Protein AF-A0AAV4AC47-F1 (afdb_monomer)

Secondary structure (DSSP, 8-state):
-----HHHHHHHHHHTTPPP--B-TTTS-S-TTTS---TTGGG-B-HHHHHHHHT-HHHHHHHHHTT---GGGSTT-HHHHHHHHHHHHTT-HHHHHHHHHHHSSPPPHHHHHHHHHHHHT-SSTTHHHHHHTSSS-HHHHHHHTT--

Structure (mmCIF, N/CA/C/O backbone):
data_AF-A0AAV4AC47-F1
#
_entry.id   AF-A0AAV4AC47-F1
#
loop_
_atom_site.group_PDB
_atom_site.id
_atom_site.type_symbol
_atom_site.label_atom_id
_atom_site.label_alt_id
_atom_site.label_comp_id
_atom_site.label_asym_id
_atom_site.label_entity_id
_atom_site.label_seq_id
_atom_site.pdbx_PDB_ins_code
_atom_site.Cartn_x
_atom_site.Cartn_y
_atom_site.Cartn_z
_atom_site.occupancy
_atom_site.B_iso_or_equiv
_atom_site.auth_seq_id
_atom_site.auth_comp_id
_atom_site.auth_asym_id
_atom_site.auth_atom_id
_atom_site.pdbx_PDB_model_num
ATOM 1 N N . MET A 1 1 ? 11.370 -17.506 17.695 1.00 48.16 1 MET A N 1
ATOM 2 C CA . MET A 1 1 ? 10.998 -18.012 16.356 1.00 48.16 1 MET A CA 1
ATOM 3 C C . MET A 1 1 ? 12.023 -17.483 15.365 1.00 48.16 1 MET A C 1
ATOM 5 O O . MET A 1 1 ? 12.115 -16.273 15.224 1.00 48.16 1 MET A O 1
ATOM 9 N N . ILE A 1 2 ? 12.854 -18.346 14.774 1.00 48.69 2 ILE A N 1
ATOM 10 C CA . ILE A 1 2 ? 13.857 -17.923 13.782 1.00 48.69 2 ILE A CA 1
ATOM 11 C C . ILE A 1 2 ? 13.157 -17.890 12.425 1.00 48.69 2 ILE A C 1
ATOM 13 O O . ILE A 1 2 ? 12.829 -18.936 11.872 1.00 48.69 2 ILE A O 1
ATOM 17 N N . VAL A 1 3 ? 12.880 -16.691 11.923 1.00 54.62 3 VAL A N 1
ATOM 18 C CA . VAL A 1 3 ? 12.271 -16.498 10.606 1.00 54.62 3 VAL A CA 1
ATOM 19 C C . VAL A 1 3 ? 13.383 -16.551 9.559 1.00 54.62 3 VAL A C 1
ATOM 21 O O . VAL A 1 3 ? 14.303 -15.742 9.607 1.00 54.62 3 VAL A O 1
ATOM 24 N N . ARG A 1 4 ? 13.330 -17.531 8.648 1.00 61.31 4 ARG A N 1
ATOM 25 C CA . ARG A 1 4 ? 14.361 -17.747 7.612 1.00 61.31 4 ARG A CA 1
ATOM 26 C C . ARG A 1 4 ? 14.081 -17.005 6.299 1.00 61.31 4 ARG A C 1
ATOM 28 O O . ARG A 1 4 ? 14.965 -16.937 5.455 1.00 61.31 4 ARG A O 1
ATOM 35 N N . ASP A 1 5 ? 12.873 -16.467 6.131 1.00 77.50 5 ASP A N 1
ATOM 36 C CA . ASP A 1 5 ? 12.400 -15.827 4.899 1.00 77.50 5 ASP A CA 1
ATOM 37 C C . ASP A 1 5 ? 11.882 -14.405 5.181 1.00 77.50 5 ASP A C 1
ATOM 39 O O . ASP A 1 5 ? 11.043 -14.193 6.061 1.00 77.50 5 ASP A O 1
ATOM 43 N N . GLU A 1 6 ? 12.360 -13.426 4.409 1.00 76.19 6 GLU A N 1
ATOM 44 C CA . GLU A 1 6 ? 11.937 -12.021 4.473 1.00 76.19 6 GLU A CA 1
ATOM 45 C C . GLU A 1 6 ? 10.416 -11.875 4.313 1.00 76.19 6 GLU A C 1
ATOM 47 O O . GLU A 1 6 ? 9.791 -11.061 4.995 1.00 76.19 6 GLU A O 1
ATOM 52 N N . ARG A 1 7 ? 9.788 -12.703 3.466 1.00 78.81 7 ARG A N 1
ATOM 53 C CA . ARG A 1 7 ? 8.331 -12.693 3.293 1.00 78.81 7 ARG A CA 1
ATOM 54 C C . ARG A 1 7 ? 7.617 -13.110 4.574 1.00 78.81 7 ARG A C 1
ATOM 56 O O . ARG A 1 7 ? 6.662 -12.448 4.970 1.00 78.81 7 ARG A O 1
ATOM 63 N N . GLN A 1 8 ? 8.069 -14.183 5.220 1.00 78.31 8 GLN A N 1
ATOM 64 C CA . GLN A 1 8 ? 7.478 -14.659 6.473 1.00 78.31 8 GLN A CA 1
ATOM 65 C C . GLN A 1 8 ? 7.611 -13.613 7.581 1.00 78.31 8 GLN A C 1
ATOM 67 O O . GLN A 1 8 ? 6.705 -13.471 8.399 1.00 78.31 8 GLN A O 1
ATOM 72 N N . MET A 1 9 ? 8.700 -12.838 7.579 1.00 79.50 9 MET A N 1
ATOM 73 C CA . MET A 1 9 ? 8.883 -11.740 8.527 1.00 79.50 9 MET A CA 1
ATOM 74 C C . MET A 1 9 ? 7.851 -10.639 8.293 1.00 79.50 9 MET A C 1
ATOM 76 O O . MET A 1 9 ? 7.177 -10.224 9.232 1.00 79.50 9 MET A O 1
ATOM 80 N N . VAL A 1 10 ? 7.673 -10.205 7.042 1.00 80.75 10 VAL A N 1
ATOM 81 C CA . VAL A 1 10 ? 6.657 -9.197 6.702 1.00 80.75 10 VAL A CA 1
ATOM 82 C C . VAL A 1 10 ? 5.257 -9.701 7.046 1.00 80.75 10 VAL A C 1
ATOM 84 O O . VAL A 1 10 ? 4.472 -8.972 7.644 1.00 80.75 10 VAL A O 1
ATOM 87 N N . GLN A 1 11 ? 4.947 -10.961 6.739 1.00 81.12 11 GLN A N 1
ATOM 88 C CA . GLN A 1 11 ? 3.665 -11.568 7.098 1.00 81.12 11 GLN A CA 1
ATOM 89 C C . GLN A 1 11 ? 3.444 -11.572 8.609 1.00 81.12 11 GLN A C 1
ATOM 91 O O . GLN A 1 11 ? 2.371 -11.190 9.072 1.00 81.12 11 GLN A O 1
ATOM 96 N N . LEU A 1 12 ? 4.463 -11.946 9.383 1.00 80.44 12 LEU A N 1
ATOM 97 C CA . LEU A 1 12 ? 4.405 -11.931 10.839 1.00 80.44 12 LEU A CA 1
ATOM 98 C C . LEU A 1 12 ? 4.174 -10.516 11.376 1.00 80.44 12 LEU A C 1
ATOM 100 O O . LEU A 1 12 ? 3.343 -10.319 12.252 1.00 80.44 12 LEU A O 1
ATOM 104 N N . MET A 1 13 ? 4.883 -9.527 10.843 1.00 80.00 13 MET A N 1
ATOM 105 C CA . MET A 1 13 ? 4.742 -8.134 11.259 1.00 80.00 13 MET A CA 1
ATOM 106 C C . MET A 1 13 ? 3.333 -7.594 10.984 1.00 80.00 13 MET A C 1
ATOM 108 O O . MET A 1 13 ? 2.714 -7.003 11.868 1.00 80.00 13 MET A O 1
ATOM 112 N N . VAL A 1 14 ? 2.801 -7.859 9.788 1.00 81.19 14 VAL A N 1
ATOM 113 C CA . VAL A 1 14 ? 1.441 -7.459 9.398 1.00 81.19 14 VAL A CA 1
ATOM 114 C C . VAL A 1 14 ? 0.394 -8.159 10.267 1.00 81.19 14 VAL A C 1
ATOM 116 O O . VAL A 1 14 ? -0.459 -7.493 10.841 1.00 81.19 14 VAL A O 1
ATOM 119 N N . THR A 1 15 ? 0.495 -9.479 10.445 1.00 77.31 15 THR A N 1
ATOM 120 C CA . THR A 1 15 ? -0.466 -10.262 11.253 1.00 77.31 15 THR A CA 1
ATOM 121 C C . THR A 1 15 ? -0.408 -9.936 12.745 1.00 77.31 15 THR A C 1
ATOM 123 O O . THR A 1 15 ? -1.387 -10.119 13.465 1.00 77.31 15 THR A O 1
ATOM 126 N N . ARG A 1 16 ? 0.719 -9.402 13.230 1.00 77.06 16 ARG A N 1
ATOM 127 C CA . ARG A 1 16 ? 0.853 -8.862 14.592 1.00 77.06 16 ARG A CA 1
ATOM 128 C C . ARG A 1 16 ? 0.276 -7.452 14.748 1.00 77.06 16 ARG A C 1
ATOM 130 O O . ARG A 1 16 ? 0.357 -6.893 15.837 1.00 77.06 16 ARG A O 1
ATOM 137 N N . GLY A 1 17 ? -0.339 -6.905 13.703 1.00 70.50 17 GLY A N 1
ATOM 138 C CA . GLY A 1 17 ? -1.060 -5.638 13.743 1.00 70.50 17 GLY A CA 1
ATOM 139 C C . GLY A 1 17 ? -0.193 -4.404 13.537 1.00 70.50 17 GLY A C 1
ATOM 140 O O . GLY A 1 17 ? -0.621 -3.299 13.878 1.00 70.50 17 GLY A O 1
ATOM 141 N N . MET A 1 18 ? 1.009 -4.549 12.967 1.00 79.75 18 MET A N 1
ATOM 142 C CA . MET A 1 18 ? 1.722 -3.374 12.467 1.00 79.75 18 MET A CA 1
ATOM 143 C C . MET A 1 18 ? 0.912 -2.744 11.340 1.00 79.75 18 MET A C 1
ATOM 145 O O . MET A 1 18 ? 0.586 -3.421 10.375 1.00 79.75 18 MET A O 1
ATOM 149 N N . ALA A 1 19 ? 0.610 -1.453 11.445 1.00 81.94 19 ALA A N 1
ATOM 150 C CA . ALA A 1 19 ? -0.059 -0.706 10.386 1.00 81.94 19 ALA A CA 1
ATOM 151 C C . ALA A 1 19 ? 0.923 -0.327 9.259 1.00 81.94 19 ALA A C 1
ATOM 153 O O . ALA A 1 19 ? 2.126 -0.199 9.514 1.00 81.94 19 ALA A O 1
ATOM 154 N N . PRO A 1 20 ? 0.440 -0.107 8.021 1.00 84.25 20 PRO A N 1
ATOM 155 C CA . PRO A 1 20 ? 1.272 0.427 6.955 1.00 84.25 20 PRO A CA 1
ATOM 156 C C . PRO A 1 20 ? 1.686 1.856 7.307 1.00 84.25 20 PRO A C 1
ATOM 158 O O . PRO A 1 20 ? 0.844 2.732 7.498 1.00 84.25 20 PRO A O 1
ATOM 161 N N . LEU A 1 21 ? 2.993 2.086 7.387 1.00 83.06 21 LEU A N 1
ATOM 162 C CA . LEU A 1 21 ? 3.580 3.386 7.688 1.00 83.06 21 LEU A CA 1
ATOM 163 C C . LEU A 1 21 ? 4.537 3.781 6.578 1.00 83.06 21 LEU A C 1
ATOM 165 O O . LEU A 1 21 ? 5.336 2.962 6.121 1.00 83.06 21 LEU A O 1
ATOM 169 N N . CYS A 1 22 ? 4.476 5.046 6.174 1.00 82.00 22 CYS A N 1
ATOM 170 C CA . CYS A 1 22 ? 5.519 5.603 5.336 1.00 82.00 22 CYS A CA 1
ATOM 171 C C . CYS A 1 22 ? 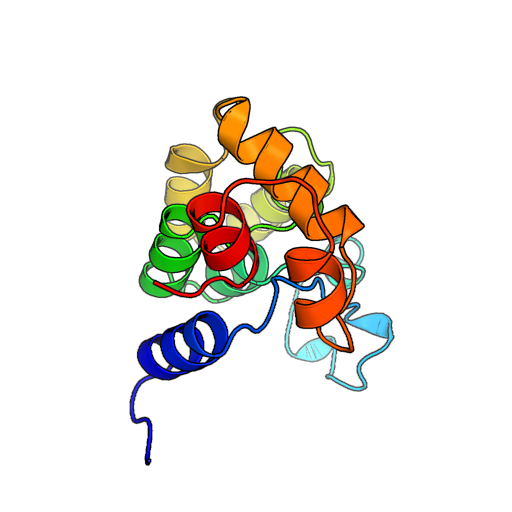6.719 5.997 6.195 1.00 82.00 22 CYS A C 1
ATOM 173 O O . CYS A 1 22 ? 6.559 6.644 7.229 1.00 82.00 22 CYS A O 1
ATOM 175 N N . VAL A 1 23 ? 7.916 5.646 5.741 1.00 77.38 23 VAL A N 1
ATOM 176 C CA . VAL A 1 23 ? 9.163 6.049 6.391 1.00 77.38 23 VAL A CA 1
ATOM 177 C C . VAL A 1 23 ? 9.712 7.282 5.683 1.00 77.38 23 VAL A C 1
ATOM 179 O O . VAL A 1 23 ? 9.871 7.282 4.461 1.00 77.38 23 VAL A O 1
ATOM 182 N N . ASP A 1 24 ? 10.008 8.328 6.454 1.00 74.44 24 ASP A N 1
ATOM 183 C CA . ASP A 1 24 ? 10.783 9.472 5.974 1.00 74.44 24 ASP A CA 1
ATOM 184 C C . ASP A 1 24 ? 12.273 9.121 6.030 1.00 74.44 24 ASP A C 1
ATOM 186 O O . ASP A 1 24 ? 12.878 9.051 7.105 1.00 74.44 24 ASP A O 1
ATOM 190 N N . VAL A 1 25 ? 12.869 8.888 4.859 1.00 66.69 25 VAL A N 1
ATOM 191 C CA . VAL A 1 25 ? 14.267 8.458 4.740 1.00 66.69 25 VAL A CA 1
ATOM 192 C C . VAL A 1 25 ? 15.217 9.573 5.182 1.00 66.69 25 VAL A C 1
ATOM 194 O O . VAL A 1 25 ? 16.315 9.274 5.643 1.00 66.69 25 VAL A O 1
ATOM 197 N N . LYS A 1 26 ? 14.803 10.851 5.130 1.00 63.88 26 LYS A N 1
ATOM 198 C CA . LYS A 1 26 ? 15.632 11.976 5.603 1.00 63.88 26 LYS A CA 1
ATOM 199 C C . LYS A 1 26 ? 15.813 11.971 7.119 1.00 63.88 26 LYS A C 1
ATOM 201 O O . LYS A 1 26 ? 16.837 12.440 7.606 1.00 63.88 26 LYS A O 1
ATOM 206 N N . ARG A 1 27 ? 14.825 11.465 7.864 1.00 57.06 27 ARG A N 1
ATOM 207 C CA . ARG A 1 27 ? 14.876 11.370 9.334 1.00 57.06 27 ARG A CA 1
ATOM 208 C C . ARG A 1 27 ? 15.638 10.150 9.827 1.00 57.06 27 ARG A C 1
ATOM 210 O O . ARG A 1 27 ? 16.080 10.125 10.972 1.00 57.06 27 ARG A O 1
ATOM 217 N N . THR A 1 28 ? 15.789 9.135 8.988 1.00 55.75 28 THR A N 1
ATOM 218 C CA . THR A 1 28 ? 16.581 7.960 9.331 1.00 55.75 28 THR A CA 1
ATOM 219 C C . THR A 1 28 ? 18.050 8.222 9.004 1.00 55.75 28 THR A C 1
ATOM 221 O O . THR A 1 28 ? 18.363 8.576 7.874 1.00 55.75 28 THR A O 1
ATOM 224 N N . ASN A 1 29 ? 18.978 7.948 9.929 1.00 51.53 29 ASN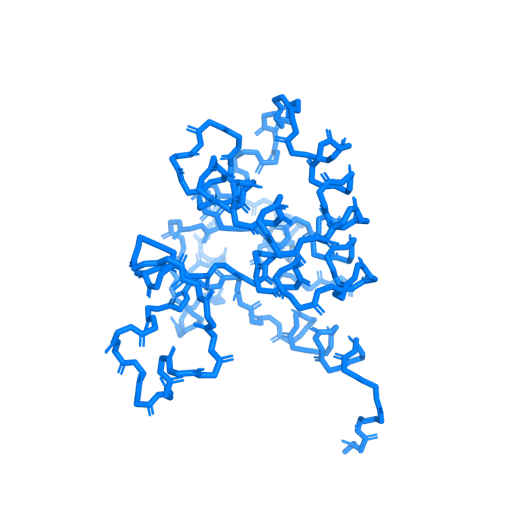 A N 1
ATOM 225 C CA . ASN A 1 29 ? 20.433 7.914 9.660 1.00 51.53 29 ASN A CA 1
ATOM 226 C C . ASN A 1 29 ? 20.842 6.795 8.669 1.00 51.53 29 ASN A C 1
ATOM 228 O O . ASN A 1 29 ? 22.005 6.399 8.588 1.00 51.53 29 ASN A O 1
ATOM 232 N N . PHE A 1 30 ? 19.877 6.235 7.941 1.00 53.03 30 PHE A N 1
ATOM 233 C CA . PHE A 1 30 ? 20.077 5.214 6.937 1.00 53.03 30 PHE A CA 1
ATOM 234 C C . PHE A 1 30 ? 20.696 5.876 5.710 1.00 53.03 30 PHE A C 1
ATOM 236 O O . PHE A 1 30 ? 20.124 6.794 5.126 1.00 53.03 30 PHE A O 1
ATOM 243 N N . SER A 1 31 ? 21.904 5.445 5.346 1.00 47.09 31 SER A N 1
ATOM 244 C CA . SER A 1 31 ? 22.696 6.109 4.315 1.00 47.09 31 SER A CA 1
ATOM 245 C C . SER A 1 31 ? 21.921 6.178 2.998 1.00 47.09 31 SER A C 1
ATOM 247 O O . SER A 1 31 ? 21.717 5.166 2.325 1.00 47.09 31 SER A O 1
ATOM 249 N N . ALA A 1 32 ? 21.540 7.394 2.599 1.00 48.38 32 ALA A N 1
ATOM 250 C CA . ALA A 1 32 ? 20.921 7.693 1.310 1.00 48.38 32 ALA A CA 1
ATOM 251 C C . ALA A 1 32 ? 21.775 7.227 0.110 1.00 48.38 32 ALA A C 1
ATOM 253 O O . ALA A 1 32 ? 21.280 7.179 -1.010 1.00 48.38 32 ALA A O 1
ATOM 254 N N . SER A 1 33 ? 23.043 6.857 0.335 1.00 50.81 33 SER A N 1
ATOM 255 C CA . SER A 1 33 ? 23.918 6.239 -0.668 1.00 50.81 33 SER A CA 1
ATOM 256 C C . SER A 1 33 ? 23.502 4.813 -1.057 1.00 50.81 33 SER A C 1
ATOM 258 O O . SER A 1 33 ? 23.777 4.383 -2.176 1.00 50.81 33 SER A O 1
ATOM 260 N N . MET A 1 34 ? 22.819 4.087 -0.165 1.00 52.56 34 MET A N 1
ATOM 261 C CA . MET A 1 34 ? 22.435 2.687 -0.378 1.00 52.56 34 MET A CA 1
ATOM 262 C C . MET A 1 34 ? 21.192 2.563 -1.271 1.00 52.56 34 MET A C 1
ATOM 264 O O . MET A 1 34 ? 21.022 1.589 -2.000 1.00 52.56 34 MET A O 1
ATOM 268 N N . TRP A 1 35 ? 20.356 3.599 -1.269 1.00 57.41 35 TRP A N 1
ATOM 269 C CA . TRP A 1 35 ? 19.153 3.703 -2.075 1.00 57.41 35 TRP A CA 1
ATOM 270 C C . TRP A 1 35 ? 19.405 4.806 -3.101 1.00 57.41 35 TRP A C 1
ATOM 272 O O . TRP A 1 35 ? 19.177 5.978 -2.817 1.00 57.41 35 TRP A O 1
ATOM 282 N N . ARG A 1 36 ? 19.931 4.460 -4.282 1.00 59.06 36 ARG A N 1
ATOM 283 C CA . ARG A 1 36 ? 20.144 5.384 -5.418 1.00 59.06 36 ARG A CA 1
ATOM 284 C C . ARG A 1 36 ? 18.814 5.890 -6.015 1.00 59.06 36 ARG A C 1
ATOM 286 O O . ARG A 1 36 ? 18.592 5.781 -7.210 1.00 59.06 36 ARG A O 1
ATOM 293 N N . VAL A 1 37 ? 17.914 6.384 -5.173 1.00 63.94 37 VAL A N 1
ATOM 294 C CA . VAL A 1 37 ? 16.582 6.889 -5.509 1.00 63.94 37 VAL A CA 1
ATOM 295 C C . VAL A 1 37 ? 16.611 8.406 -5.568 1.00 63.94 37 VAL A C 1
ATOM 297 O O . VAL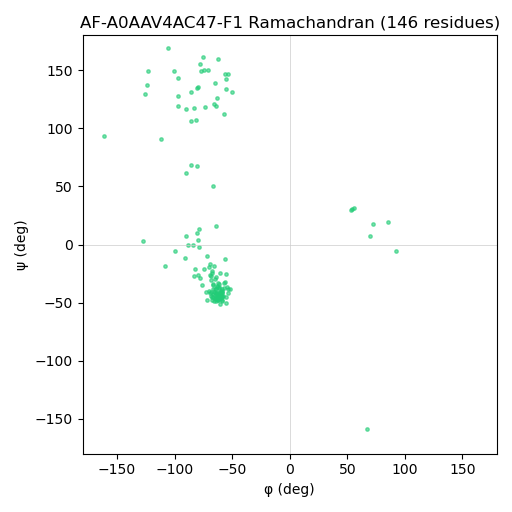 A 1 37 ? 17.354 9.050 -4.823 1.00 63.94 37 VAL A O 1
ATOM 300 N N . ASN A 1 38 ? 15.770 8.978 -6.424 1.00 64.06 38 ASN A N 1
ATOM 301 C CA . ASN A 1 38 ? 15.573 10.421 -6.508 1.00 64.06 38 ASN A CA 1
ATOM 302 C C . ASN A 1 38 ? 15.163 11.046 -5.151 1.00 64.06 38 ASN A C 1
ATOM 304 O O . ASN A 1 38 ? 14.440 10.427 -4.368 1.00 64.06 38 ASN A O 1
ATOM 308 N N . ASP A 1 39 ? 15.579 12.289 -4.882 1.00 63.41 39 ASP A N 1
ATOM 309 C CA . ASP A 1 39 ? 15.343 12.984 -3.601 1.00 63.41 39 ASP A CA 1
ATOM 310 C C . ASP A 1 39 ? 13.858 13.172 -3.261 1.00 63.41 39 ASP A C 1
ATOM 312 O O . ASP A 1 39 ? 13.497 13.262 -2.085 1.00 63.41 39 ASP A O 1
ATOM 316 N N . SER A 1 40 ? 12.990 13.183 -4.274 1.00 61.38 40 SER A N 1
ATOM 317 C CA . SER A 1 40 ? 11.535 13.211 -4.116 1.00 61.38 40 SER A CA 1
ATOM 318 C C . SER A 1 40 ? 10.999 11.945 -3.431 1.00 61.38 40 SER A C 1
ATOM 320 O O . SER A 1 40 ? 10.197 12.028 -2.503 1.00 61.38 40 SER A O 1
ATOM 322 N N . LEU A 1 41 ? 11.533 10.773 -3.799 1.00 63.75 41 LEU A N 1
ATOM 323 C CA . LEU A 1 41 ? 11.150 9.478 -3.224 1.00 63.75 41 LEU A CA 1
ATOM 324 C C . LEU A 1 41 ? 11.715 9.270 -1.814 1.00 63.75 41 LEU A C 1
ATOM 326 O O . LEU A 1 41 ? 11.168 8.484 -1.045 1.00 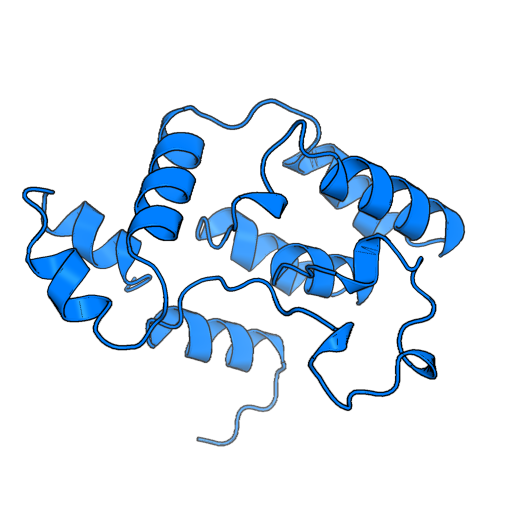63.75 41 LEU A O 1
ATOM 330 N N . LYS A 1 42 ? 12.777 9.997 -1.442 1.00 62.38 42 LYS A N 1
ATOM 331 C CA . LYS A 1 42 ? 13.382 9.914 -0.101 1.00 62.38 42 LYS A CA 1
ATOM 332 C C . LYS A 1 42 ? 12.492 10.493 1.001 1.00 62.38 42 LYS A C 1
ATOM 334 O O . LYS A 1 42 ? 12.741 10.228 2.170 1.00 62.38 42 LYS A O 1
ATOM 339 N N . GLN A 1 43 ? 11.476 11.287 0.669 1.00 65.31 43 GLN A N 1
ATOM 340 C CA . GLN A 1 43 ? 10.666 11.953 1.694 1.00 65.31 43 GLN A CA 1
ATOM 341 C C . GLN A 1 43 ? 9.640 11.020 2.342 1.00 65.31 43 GLN A C 1
ATOM 343 O O . GLN A 1 43 ? 9.247 11.239 3.484 1.00 65.31 43 GLN A O 1
ATOM 348 N N . THR A 1 44 ? 9.152 10.000 1.631 1.00 73.19 44 THR A N 1
ATOM 349 C CA . THR A 1 44 ? 8.031 9.176 2.107 1.00 73.19 44 THR A CA 1
ATOM 350 C C . THR A 1 44 ? 7.996 7.850 1.345 1.00 73.19 44 THR A C 1
ATOM 352 O O . THR A 1 44 ? 7.390 7.769 0.284 1.00 73.19 44 THR A O 1
ATOM 355 N N . LEU A 1 45 ? 8.629 6.796 1.867 1.00 83.88 45 LEU A N 1
ATOM 356 C CA . LEU A 1 45 ? 8.556 5.453 1.274 1.00 83.88 45 LEU A CA 1
ATOM 357 C C . LEU A 1 45 ? 7.498 4.605 1.972 1.00 83.88 45 LEU A C 1
ATOM 359 O O . LEU A 1 45 ? 7.609 4.323 3.165 1.00 83.88 45 LEU A O 1
ATOM 363 N N . SER A 1 46 ? 6.488 4.164 1.223 1.00 90.31 46 SER A N 1
ATOM 364 C CA . SER A 1 46 ? 5.525 3.175 1.709 1.00 90.31 46 SER A CA 1
ATOM 365 C C . SER A 1 46 ? 6.139 1.761 1.735 1.00 90.31 46 SER A C 1
ATOM 367 O O . SER A 1 46 ? 7.126 1.485 1.035 1.00 90.31 46 SER A O 1
ATOM 369 N N . PRO A 1 47 ? 5.548 0.815 2.489 1.00 91.12 47 PRO A N 1
ATOM 370 C CA . PRO A 1 47 ? 5.976 -0.583 2.472 1.00 91.12 47 PRO A CA 1
ATOM 371 C C . PRO A 1 47 ? 5.879 -1.207 1.073 1.00 91.12 47 PRO A C 1
ATOM 373 O O . PRO A 1 47 ? 6.769 -1.955 0.662 1.00 91.12 47 PRO A O 1
ATOM 376 N N . LEU A 1 48 ? 4.835 -0.861 0.311 1.00 92.62 48 LEU A N 1
ATOM 377 C CA . LEU A 1 48 ? 4.648 -1.348 -1.054 1.00 92.62 48 LEU A CA 1
ATOM 378 C C . LEU A 1 48 ? 5.712 -0.790 -2.001 1.00 92.62 48 LEU A C 1
ATOM 380 O O . LEU A 1 48 ? 6.342 -1.556 -2.731 1.00 92.62 48 LEU A O 1
ATOM 384 N N . ALA A 1 49 ? 5.965 0.519 -1.957 1.00 90.75 49 ALA A N 1
ATOM 385 C CA . ALA A 1 49 ? 7.004 1.143 -2.767 1.00 90.75 49 ALA A CA 1
ATOM 386 C C . ALA A 1 49 ? 8.381 0.552 -2.473 1.00 90.75 49 ALA A C 1
ATOM 388 O O . ALA A 1 49 ? 9.138 0.262 -3.395 1.00 90.75 49 ALA A O 1
ATOM 389 N N . THR A 1 50 ? 8.672 0.294 -1.199 1.00 89.38 50 THR A N 1
ATOM 390 C CA . THR A 1 50 ? 9.916 -0.350 -0.770 1.00 89.38 50 THR A CA 1
ATOM 391 C C . THR A 1 50 ? 10.039 -1.755 -1.361 1.00 89.38 50 THR A C 1
ATOM 393 O O . THR A 1 50 ? 11.070 -2.093 -1.940 1.00 89.38 50 THR A O 1
ATOM 396 N N . ALA A 1 51 ? 8.977 -2.566 -1.309 1.00 91.81 51 ALA A N 1
ATOM 397 C CA . ALA A 1 51 ? 8.972 -3.893 -1.924 1.00 91.81 51 ALA A CA 1
ATOM 398 C C . ALA A 1 51 ? 9.213 -3.834 -3.447 1.00 91.81 51 ALA A C 1
ATOM 400 O O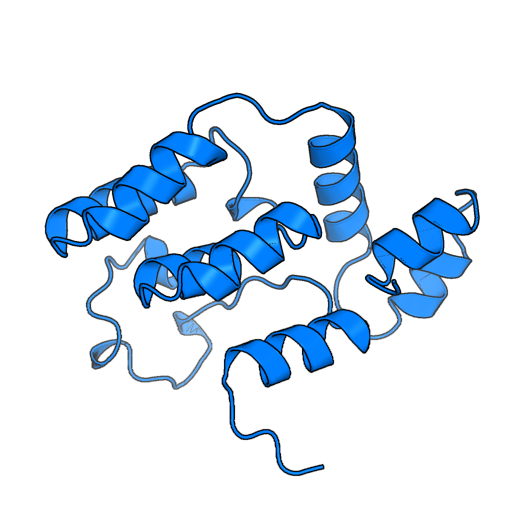 . ALA A 1 51 ? 9.986 -4.635 -3.979 1.00 91.81 51 ALA A O 1
ATOM 401 N N . LEU A 1 52 ? 8.619 -2.860 -4.146 1.00 91.88 52 LEU A N 1
ATOM 402 C CA . LEU A 1 52 ? 8.809 -2.658 -5.589 1.00 91.88 52 LEU A CA 1
ATOM 403 C C . LEU A 1 52 ? 10.226 -2.180 -5.934 1.00 91.88 52 LEU A C 1
ATOM 405 O O . LEU A 1 52 ? 10.855 -2.740 -6.841 1.00 91.88 52 LEU A O 1
ATOM 409 N N . LEU A 1 53 ? 10.749 -1.213 -5.176 1.00 88.81 53 LEU A N 1
ATOM 410 C CA . LEU A 1 53 ? 12.121 -0.704 -5.270 1.00 88.81 53 LEU A CA 1
ATOM 411 C C . LEU A 1 53 ? 13.170 -1.741 -4.883 1.00 88.81 53 LEU A C 1
ATOM 413 O O . LEU A 1 53 ? 14.324 -1.567 -5.246 1.00 88.81 53 LEU A O 1
ATOM 417 N N . LEU A 1 54 ? 12.807 -2.807 -4.170 1.00 87.94 54 LEU A N 1
ATOM 418 C CA . LEU A 1 54 ? 13.684 -3.944 -3.883 1.00 87.94 54 LEU A CA 1
ATOM 419 C C . LEU A 1 54 ? 13.435 -5.139 -4.815 1.00 87.94 54 LEU A C 1
ATOM 421 O O . LEU A 1 54 ? 14.221 -6.079 -4.816 1.00 87.94 54 LEU A O 1
ATOM 425 N N . GLY A 1 55 ? 12.421 -5.085 -5.687 1.00 88.31 55 GLY A N 1
ATOM 426 C CA . GLY A 1 55 ? 12.098 -6.173 -6.619 1.00 88.31 55 GLY A CA 1
ATOM 427 C C . GLY A 1 55 ? 11.479 -7.392 -5.929 1.00 88.31 55 GLY A C 1
ATOM 428 O O . GLY A 1 55 ? 11.450 -8.485 -6.489 1.00 88.31 55 GLY A O 1
ATOM 429 N N . ARG A 1 56 ? 10.976 -7.224 -4.702 1.00 92.12 56 ARG A N 1
ATOM 430 C CA . ARG A 1 56 ? 10.354 -8.277 -3.893 1.00 92.12 56 ARG A CA 1
ATOM 431 C C . ARG A 1 56 ? 8.870 -8.414 -4.247 1.00 92.12 56 ARG A C 1
ATOM 433 O O . ARG A 1 56 ? 7.993 -8.100 -3.444 1.00 92.12 56 ARG A O 1
ATOM 440 N N . LEU A 1 57 ? 8.577 -8.898 -5.455 1.00 93.62 57 LEU A N 1
ATOM 441 C CA . LEU A 1 57 ? 7.204 -8.945 -5.987 1.00 93.62 57 LEU A CA 1
ATOM 442 C C . LEU A 1 57 ? 6.249 -9.814 -5.161 1.00 93.62 57 LEU A C 1
ATOM 444 O O . LEU A 1 57 ? 5.088 -9.459 -5.000 1.00 93.62 57 LEU A O 1
ATOM 448 N N . ALA A 1 58 ? 6.735 -10.910 -4.571 1.00 92.56 58 ALA A N 1
ATOM 449 C CA . ALA A 1 58 ? 5.919 -11.744 -3.686 1.00 92.56 58 ALA A CA 1
ATOM 450 C C . ALA A 1 58 ? 5.432 -10.971 -2.446 1.00 92.56 58 ALA A C 1
ATOM 452 O O . ALA A 1 58 ? 4.301 -11.159 -1.997 1.00 92.56 58 ALA A O 1
ATOM 453 N N . ILE A 1 59 ? 6.274 -10.077 -1.915 1.00 92.94 59 ILE A N 1
ATOM 454 C CA . ILE A 1 59 ? 5.911 -9.192 -0.806 1.00 92.94 59 ILE A CA 1
ATOM 455 C C . ILE A 1 59 ? 4.935 -8.129 -1.311 1.00 92.94 59 ILE A C 1
ATOM 457 O O . ILE A 1 59 ? 3.880 -7.957 -0.713 1.00 92.94 59 ILE A O 1
ATOM 461 N N . ALA A 1 60 ? 5.222 -7.480 -2.443 1.00 93.44 60 ALA A N 1
ATOM 462 C CA . ALA A 1 60 ? 4.325 -6.481 -3.031 1.00 93.44 60 ALA A CA 1
ATOM 463 C C . ALA A 1 60 ? 2.908 -7.038 -3.273 1.00 93.44 60 ALA A C 1
ATOM 465 O O . ALA A 1 60 ? 1.920 -6.422 -2.873 1.00 93.44 60 ALA A O 1
ATOM 466 N N . GLN A 1 61 ? 2.805 -8.247 -3.833 1.00 94.00 61 GLN A N 1
ATOM 467 C CA . GLN A 1 61 ? 1.535 -8.944 -4.029 1.00 94.00 61 GLN A CA 1
ATOM 468 C C . GLN A 1 61 ? 0.806 -9.187 -2.707 1.00 94.00 61 GLN A C 1
ATOM 470 O O . GLN A 1 61 ? -0.397 -8.940 -2.606 1.00 94.00 61 GLN A O 1
ATOM 475 N N . TYR A 1 62 ? 1.526 -9.656 -1.685 1.00 92.06 62 TYR A N 1
ATOM 476 C CA . TYR A 1 62 ? 0.957 -9.864 -0.357 1.00 92.06 62 TYR A CA 1
ATOM 477 C C . TYR A 1 62 ? 0.389 -8.559 0.220 1.00 92.06 62 TYR A C 1
ATOM 479 O O . TYR A 1 62 ? -0.740 -8.556 0.711 1.00 92.06 62 TYR A O 1
ATOM 487 N N . LEU A 1 63 ? 1.120 -7.446 0.111 1.00 92.62 63 LEU A N 1
ATOM 488 C CA . LEU A 1 63 ? 0.675 -6.145 0.616 1.00 92.62 63 LEU A CA 1
ATOM 489 C C . LEU A 1 63 ? -0.598 -5.659 -0.100 1.00 92.62 63 LEU A C 1
ATOM 491 O O . LEU A 1 63 ? -1.558 -5.262 0.559 1.00 92.62 63 LEU A O 1
ATOM 495 N N . ILE A 1 64 ? -0.662 -5.770 -1.432 1.00 92.38 64 ILE A N 1
ATOM 496 C CA . ILE A 1 64 ? -1.853 -5.385 -2.210 1.00 92.38 64 ILE A CA 1
ATOM 497 C C . ILE A 1 64 ? -3.071 -6.238 -1.850 1.00 92.38 64 ILE A C 1
ATOM 499 O O . ILE A 1 64 ? -4.175 -5.698 -1.699 1.00 92.38 64 ILE A O 1
ATOM 503 N N . ASN A 1 65 ? -2.885 -7.552 -1.706 1.00 91.19 65 ASN A N 1
ATOM 504 C CA . ASN A 1 65 ? -3.976 -8.483 -1.418 1.00 91.19 65 ASN A CA 1
ATOM 505 C C . ASN A 1 65 ? -4.579 -8.246 -0.028 1.00 91.19 65 ASN A C 1
ATOM 507 O O . ASN A 1 65 ? -5.793 -8.338 0.129 1.00 91.19 65 ASN A O 1
ATOM 511 N N . ASN A 1 66 ? -3.752 -7.859 0.948 1.00 90.50 66 ASN A N 1
ATOM 512 C CA . ASN A 1 66 ? -4.183 -7.566 2.320 1.00 90.50 66 ASN A CA 1
ATOM 513 C C . ASN A 1 66 ? -4.566 -6.094 2.545 1.00 90.50 66 ASN A C 1
ATOM 515 O O . ASN A 1 66 ? -4.809 -5.685 3.675 1.00 90.50 66 ASN A O 1
ATOM 519 N N . TRP A 1 67 ? -4.615 -5.284 1.482 1.00 92.06 67 TRP A N 1
ATOM 520 C CA . TRP A 1 67 ? -4.909 -3.843 1.544 1.00 92.06 67 TRP A CA 1
ATOM 521 C C . TRP A 1 67 ? -3.953 -3.089 2.481 1.00 92.06 67 TRP A C 1
ATOM 523 O O . TRP A 1 67 ? -4.312 -2.084 3.095 1.00 92.06 67 TRP A O 1
ATOM 533 N N . PHE A 1 68 ? -2.714 -3.573 2.564 1.00 91.62 68 PHE A N 1
ATOM 534 C CA . PHE A 1 68 ? -1.639 -2.989 3.352 1.00 91.62 68 PHE A CA 1
ATOM 535 C C . PHE A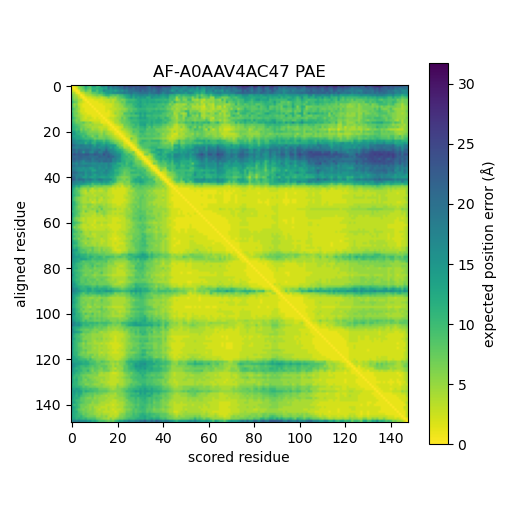 1 68 ? -1.006 -1.821 2.592 1.00 91.62 68 PHE A C 1
ATOM 537 O O . PHE A 1 68 ? 0.114 -1.905 2.089 1.00 91.62 68 PHE A O 1
ATOM 544 N N . LEU A 1 69 ? -1.789 -0.757 2.441 1.00 92.19 69 LEU A N 1
ATOM 545 C CA . LEU A 1 69 ? -1.496 0.393 1.593 1.00 92.19 69 LEU A CA 1
ATOM 546 C C . LEU A 1 69 ? -1.525 1.676 2.421 1.00 92.19 69 LEU A C 1
ATOM 548 O O . LEU A 1 69 ? -2.295 1.791 3.378 1.00 92.19 69 LEU A O 1
ATOM 552 N N . THR A 1 70 ? -0.715 2.651 2.027 1.00 91.69 70 THR A N 1
ATOM 553 C CA . THR A 1 70 ? -0.744 4.009 2.582 1.00 91.69 70 THR A CA 1
ATOM 554 C C . THR A 1 70 ? -1.382 4.984 1.586 1.00 91.69 70 THR A C 1
ATOM 556 O O . THR A 1 70 ? -1.560 4.645 0.414 1.00 91.69 70 THR A O 1
ATOM 559 N N . PRO A 1 71 ? -1.695 6.229 1.994 1.00 90.81 71 PRO A N 1
ATOM 560 C CA . PRO A 1 71 ? -2.156 7.256 1.058 1.00 90.81 71 PRO A CA 1
ATOM 561 C C . PRO A 1 71 ? -1.196 7.512 -0.117 1.00 90.81 71 PRO A C 1
ATOM 563 O O . PRO A 1 71 ? -1.636 7.932 -1.183 1.00 90.81 71 PRO A O 1
ATOM 566 N N . ALA A 1 72 ? 0.102 7.228 0.046 1.00 89.25 72 ALA A N 1
ATOM 567 C CA . ALA A 1 72 ? 1.084 7.356 -1.031 1.00 89.25 72 ALA A CA 1
ATOM 568 C C . ALA A 1 72 ? 0.870 6.315 -2.147 1.00 89.25 72 ALA A C 1
ATOM 570 O O . ALA A 1 72 ? 1.177 6.594 -3.305 1.00 89.25 72 ALA A O 1
ATOM 571 N N . ASP A 1 73 ? 0.293 5.156 -1.818 1.00 90.75 73 ASP A N 1
ATOM 572 C CA . ASP A 1 73 ? 0.044 4.046 -2.746 1.00 90.75 73 ASP A CA 1
ATOM 573 C C . ASP A 1 73 ? -1.259 4.203 -3.550 1.00 90.75 73 ASP A C 1
ATOM 575 O O . ASP A 1 73 ? -1.605 3.336 -4.354 1.00 90.75 73 ASP A O 1
ATOM 579 N N . VAL A 1 74 ? -2.013 5.283 -3.330 1.00 89.19 74 VAL A N 1
ATOM 580 C CA . VAL A 1 74 ? -3.286 5.536 -4.013 1.00 89.19 74 VAL A CA 1
ATOM 581 C C . VAL A 1 74 ? -3.044 6.092 -5.417 1.00 89.19 74 VAL A C 1
ATOM 583 O O . VAL A 1 74 ? -2.235 6.999 -5.620 1.00 89.19 74 VAL A O 1
ATOM 586 N N . VAL A 1 75 ? -3.783 5.562 -6.395 1.00 84.75 75 VAL A N 1
ATOM 587 C CA . VAL A 1 75 ? -3.710 5.983 -7.802 1.00 84.75 75 VAL A CA 1
ATOM 588 C C . VAL A 1 75 ? -3.946 7.485 -7.939 1.00 84.75 75 VAL A C 1
ATOM 590 O O . VAL A 1 75 ? -4.869 8.038 -7.348 1.00 84.75 75 VAL A O 1
ATOM 593 N N . GLY A 1 76 ? -3.095 8.139 -8.731 1.00 79.19 76 GLY A N 1
ATOM 594 C CA . GLY A 1 76 ? -3.097 9.593 -8.905 1.00 79.19 76 GLY A CA 1
ATOM 595 C C . GLY A 1 76 ? -2.165 10.343 -7.951 1.00 79.19 76 GLY A C 1
ATOM 596 O O . GLY A 1 76 ? -1.973 11.545 -8.130 1.00 79.19 76 GLY A O 1
ATOM 597 N N . SER A 1 77 ? -1.533 9.666 -6.982 1.00 84.12 77 SER A N 1
ATOM 598 C CA . SER A 1 77 ? -0.523 10.311 -6.143 1.00 84.12 77 SER A CA 1
ATOM 599 C C . SER A 1 77 ? 0.705 10.730 -6.981 1.00 84.12 77 SER A C 1
ATOM 601 O O . SER A 1 77 ? 1.168 9.969 -7.842 1.00 84.12 77 SER A O 1
ATOM 603 N N . PRO A 1 78 ? 1.290 11.922 -6.736 1.00 85.06 78 PRO A N 1
ATOM 604 C CA . PRO A 1 78 ? 2.552 12.322 -7.366 1.00 85.06 78 PRO A CA 1
ATOM 605 C C . PRO A 1 78 ? 3.678 11.311 -7.110 1.00 85.06 78 PRO A C 1
ATOM 607 O O . PRO A 1 78 ? 4.514 11.079 -7.982 1.00 85.06 78 PRO A O 1
ATOM 610 N N . PHE A 1 79 ? 3.636 10.667 -5.942 1.00 87.62 79 PHE A N 1
ATOM 611 C CA . PHE A 1 79 ? 4.583 9.651 -5.509 1.00 87.62 79 PHE A CA 1
ATOM 612 C C . PHE A 1 79 ? 4.613 8.428 -6.436 1.00 87.62 79 PHE A C 1
ATOM 614 O O . PHE A 1 79 ? 5.691 8.004 -6.848 1.00 87.62 79 PHE A O 1
ATOM 621 N N . LEU A 1 80 ? 3.457 7.887 -6.845 1.00 88.06 80 LEU A N 1
ATOM 622 C CA . LEU A 1 80 ? 3.422 6.737 -7.760 1.00 88.06 80 LEU A CA 1
ATOM 623 C C . LEU A 1 80 ? 4.034 7.060 -9.126 1.00 88.06 80 LEU A C 1
ATOM 625 O O . LEU A 1 80 ? 4.702 6.217 -9.726 1.00 88.06 80 LEU A O 1
ATOM 629 N N . ARG A 1 81 ? 3.853 8.292 -9.616 1.00 88.44 81 ARG A N 1
ATOM 630 C CA . ARG A 1 81 ? 4.475 8.743 -10.869 1.00 88.44 81 ARG A CA 1
ATOM 631 C C . ARG A 1 81 ? 5.998 8.796 -10.750 1.00 88.44 81 ARG A C 1
ATOM 633 O O . ARG A 1 81 ? 6.702 8.392 -11.672 1.00 88.44 81 ARG A O 1
ATOM 640 N N . GLU A 1 82 ? 6.512 9.282 -9.628 1.00 88.94 82 GLU A N 1
ATOM 641 C CA . GLU A 1 82 ? 7.953 9.306 -9.371 1.00 88.94 82 GLU A CA 1
ATOM 642 C C . GLU A 1 82 ? 8.525 7.897 -9.218 1.00 88.94 82 GLU A C 1
ATOM 644 O O . GLU A 1 82 ? 9.555 7.589 -9.818 1.00 88.94 82 GLU A O 1
ATOM 649 N N . LEU A 1 83 ? 7.817 7.021 -8.501 1.00 89.44 83 LEU A N 1
ATOM 650 C CA . LEU A 1 83 ? 8.182 5.617 -8.344 1.00 89.44 83 LEU A CA 1
ATOM 651 C C . LEU A 1 83 ? 8.248 4.912 -9.703 1.00 89.44 83 LEU A C 1
ATOM 653 O O . LEU A 1 83 ? 9.224 4.220 -9.988 1.00 89.44 83 LEU A O 1
ATOM 657 N N . ARG A 1 84 ? 7.262 5.141 -10.579 1.00 90.56 84 ARG A N 1
ATOM 658 C CA . ARG A 1 84 ? 7.255 4.628 -11.957 1.00 90.56 84 ARG A CA 1
ATOM 659 C C . ARG A 1 84 ? 8.508 5.028 -12.726 1.00 90.56 84 ARG A C 1
ATOM 661 O O . ARG A 1 84 ? 9.165 4.174 -13.322 1.00 90.56 84 ARG A O 1
ATOM 668 N N . ASN A 1 85 ? 8.840 6.317 -12.695 1.00 89.81 85 ASN A N 1
ATOM 669 C CA . ASN A 1 85 ? 10.008 6.856 -13.387 1.00 89.81 85 ASN A CA 1
ATOM 670 C C . ASN A 1 85 ? 11.306 6.230 -12.862 1.00 89.81 85 ASN A C 1
ATOM 672 O O . ASN A 1 85 ? 12.190 5.885 -13.645 1.00 89.81 85 ASN A O 1
ATOM 676 N N . GLU A 1 86 ? 11.410 6.046 -11.548 1.00 88.31 86 GLU A N 1
ATOM 677 C CA . GLU A 1 86 ? 12.572 5.422 -10.922 1.00 88.31 86 GLU A CA 1
ATOM 678 C C . GLU A 1 86 ? 12.719 3.942 -11.297 1.00 88.31 86 GLU A C 1
ATOM 680 O O . GLU A 1 86 ? 13.806 3.498 -11.670 1.00 88.31 86 GLU A O 1
ATOM 685 N N . LEU A 1 87 ? 11.626 3.174 -11.262 1.00 89.50 87 LEU A N 1
ATOM 686 C CA . LEU A 1 87 ? 11.632 1.767 -11.672 1.00 89.50 87 LEU A CA 1
ATOM 687 C C . LEU A 1 87 ? 12.031 1.610 -13.146 1.00 89.50 87 LEU A C 1
ATOM 689 O O . LEU A 1 87 ? 12.768 0.678 -13.479 1.00 89.50 87 LEU A O 1
ATOM 693 N N . GLY A 1 88 ? 11.593 2.542 -14.001 1.00 87.94 88 GLY A N 1
ATOM 694 C CA . GLY A 1 88 ? 11.997 2.620 -15.404 1.00 87.94 88 GLY A CA 1
ATOM 695 C C . GLY A 1 88 ? 13.497 2.870 -15.575 1.00 87.94 88 GLY A C 1
ATOM 696 O O . GLY A 1 88 ? 14.157 2.144 -16.314 1.00 87.94 88 GLY A O 1
ATOM 697 N N . ARG A 1 89 ? 14.068 3.834 -14.837 1.00 87.12 89 ARG A N 1
ATOM 698 C CA . ARG A 1 89 ? 15.518 4.123 -14.860 1.00 87.12 89 ARG A CA 1
ATOM 699 C C . ARG A 1 89 ? 16.358 2.965 -14.328 1.00 87.12 89 ARG A C 1
ATOM 701 O O . ARG A 1 89 ? 17.410 2.658 -14.876 1.00 87.12 89 ARG A O 1
ATOM 708 N N . SER A 1 90 ? 15.874 2.298 -13.286 1.00 82.19 90 SER A N 1
ATOM 709 C CA . SER A 1 90 ? 16.563 1.189 -12.621 1.00 82.19 90 SER A CA 1
ATOM 710 C C . SER A 1 90 ? 16.422 -0.162 -13.346 1.00 82.19 90 SER A C 1
ATOM 712 O O . SER A 1 90 ? 16.786 -1.190 -12.777 1.00 82.19 90 SER A O 1
ATOM 714 N N . SER A 1 91 ? 15.883 -0.196 -14.575 1.00 80.00 91 SER A N 1
ATOM 715 C CA . SER A 1 91 ? 15.658 -1.421 -15.371 1.00 80.00 91 SER A CA 1
ATOM 716 C C . SER A 1 91 ? 14.842 -2.509 -14.651 1.00 80.00 91 SER A C 1
ATOM 718 O O . SER A 1 91 ? 15.004 -3.705 -14.898 1.00 80.00 91 SER A O 1
ATOM 720 N N . ARG A 1 92 ? 13.919 -2.123 -13.759 1.00 86.31 92 ARG A N 1
ATOM 721 C CA . ARG A 1 92 ? 13.084 -3.062 -12.987 1.00 86.31 92 ARG A CA 1
ATOM 722 C C . ARG A 1 92 ? 11.788 -3.394 -13.716 1.00 86.31 92 ARG A C 1
ATOM 724 O O . ARG A 1 92 ? 10.698 -3.143 -13.203 1.00 86.31 92 ARG A O 1
ATOM 731 N N . ALA A 1 93 ? 11.907 -3.987 -14.902 1.00 91.38 93 ALA A N 1
ATOM 732 C CA . ALA A 1 93 ? 10.772 -4.272 -15.784 1.00 91.38 93 ALA A CA 1
ATOM 733 C C . ALA A 1 93 ? 9.648 -5.068 -15.093 1.00 91.38 93 ALA A C 1
ATOM 735 O O . ALA A 1 93 ? 8.474 -4.773 -15.290 1.00 91.38 93 ALA A O 1
ATOM 736 N N . ALA A 1 94 ? 9.993 -6.031 -14.231 1.00 94.31 94 ALA A N 1
ATOM 737 C CA . ALA A 1 94 ? 9.003 -6.836 -13.518 1.00 94.31 94 ALA A CA 1
ATOM 738 C C . ALA A 1 94 ? 8.222 -6.028 -12.459 1.00 94.31 94 ALA A C 1
ATOM 740 O O . ALA A 1 94 ? 7.003 -6.149 -12.383 1.00 94.31 94 ALA A O 1
ATOM 741 N N . SER A 1 95 ? 8.894 -5.159 -11.690 1.00 94.25 95 SER A N 1
ATOM 742 C CA . SER A 1 95 ? 8.226 -4.240 -10.750 1.00 94.25 95 SER A CA 1
ATOM 743 C C . SER A 1 95 ? 7.381 -3.198 -11.477 1.00 94.25 95 SER A C 1
ATOM 745 O O . SER A 1 95 ? 6.298 -2.860 -11.011 1.00 94.25 95 SER A O 1
ATOM 747 N N . LEU A 1 96 ? 7.866 -2.700 -12.619 1.00 93.75 96 LEU A N 1
ATOM 748 C CA . LEU A 1 96 ? 7.135 -1.749 -13.449 1.00 93.75 96 LEU A CA 1
ATOM 749 C C . LEU A 1 96 ? 5.852 -2.379 -14.002 1.00 93.75 96 LEU A C 1
ATOM 751 O O . LEU A 1 96 ? 4.784 -1.795 -13.858 1.00 93.75 96 LEU A O 1
ATOM 755 N N . ARG A 1 97 ? 5.943 -3.601 -14.543 1.00 94.81 97 ARG A N 1
ATOM 756 C CA . ARG A 1 97 ? 4.778 -4.350 -15.026 1.00 94.81 97 ARG A CA 1
ATOM 757 C C . ARG A 1 97 ? 3.781 -4.626 -13.904 1.00 94.81 97 ARG A C 1
ATOM 759 O O . ARG A 1 97 ? 2.600 -4.374 -14.081 1.00 94.81 97 ARG A O 1
ATOM 766 N N . PHE A 1 98 ? 4.259 -5.058 -12.738 1.00 94.75 98 PHE A N 1
ATOM 767 C CA . PHE A 1 98 ? 3.409 -5.269 -11.564 1.00 94.75 98 PHE A CA 1
ATOM 768 C C . PHE A 1 98 ? 2.658 -3.991 -11.160 1.00 94.75 98 PHE A C 1
ATOM 770 O O . PHE A 1 98 ? 1.466 -4.018 -10.859 1.00 94.75 98 PHE A O 1
ATOM 777 N N . MET A 1 99 ? 3.351 -2.851 -11.152 1.00 92.38 99 MET A N 1
ATOM 778 C CA . MET A 1 99 ? 2.735 -1.566 -10.839 1.00 92.38 99 MET A CA 1
ATOM 779 C C . MET A 1 99 ? 1.715 -1.163 -11.912 1.00 92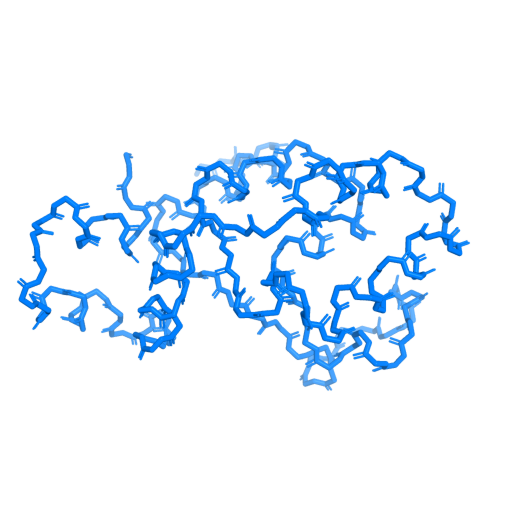.38 99 MET A C 1
ATOM 781 O O . MET A 1 99 ? 0.630 -0.707 -11.569 1.00 92.38 99 MET A O 1
ATOM 785 N N . ASP A 1 100 ? 2.009 -1.381 -13.192 1.00 91.75 100 ASP A N 1
ATOM 786 C CA . ASP A 1 100 ? 1.059 -1.111 -14.272 1.00 91.75 100 ASP A CA 1
ATOM 787 C C . ASP A 1 100 ? -0.164 -2.050 -14.206 1.00 91.75 100 ASP A C 1
ATOM 789 O O . ASP A 1 100 ? -1.280 -1.616 -14.467 1.00 91.75 100 ASP A O 1
ATOM 793 N N . GLU A 1 101 ? -0.012 -3.303 -13.780 1.00 92.06 101 GLU A N 1
ATOM 794 C CA . GLU A 1 101 ? -1.123 -4.252 -13.602 1.00 92.06 101 GLU A CA 1
ATOM 795 C C . GLU A 1 101 ? -2.026 -3.888 -12.410 1.00 92.06 101 GLU A C 1
ATOM 797 O O . GLU A 1 101 ? -3.250 -4.002 -12.496 1.00 92.06 101 GLU A O 1
ATOM 802 N N . HIS A 1 102 ? -1.447 -3.435 -11.293 1.00 89.88 102 HIS A N 1
ATOM 803 C CA . HIS A 1 102 ? -2.184 -3.279 -10.034 1.00 89.88 102 HIS A CA 1
ATOM 804 C C . HIS A 1 102 ? -2.471 -1.836 -9.603 1.00 89.88 102 HIS A C 1
ATOM 806 O O . HIS A 1 102 ? -3.338 -1.626 -8.753 1.00 89.88 102 HIS A O 1
ATOM 812 N N . LEU A 1 103 ? -1.744 -0.855 -10.141 1.00 89.44 103 LEU A N 1
ATOM 813 C CA . LEU A 1 103 ? -1.774 0.547 -9.705 1.00 89.44 103 LEU A CA 1
ATOM 814 C C . LEU A 1 103 ? -2.029 1.536 -10.858 1.00 89.44 103 LEU A C 1
ATOM 816 O O . LEU A 1 103 ? -2.033 2.743 -10.626 1.00 89.44 103 LEU A O 1
ATOM 820 N N . SER A 1 104 ? -2.262 1.065 -12.090 1.00 86.12 104 SER A N 1
ATOM 821 C CA . SER A 1 104 ? -2.650 1.941 -13.213 1.00 86.12 104 SER A CA 1
ATOM 822 C C . SER A 1 104 ? -4.146 2.257 -13.251 1.00 86.12 104 SER A C 1
ATOM 824 O O . SER A 1 104 ? -4.541 3.299 -13.771 1.00 86.12 104 SER A O 1
ATOM 826 N N . GLN A 1 105 ? -4.976 1.364 -12.707 1.00 87.12 105 GLN A N 1
ATOM 827 C CA . GLN A 1 105 ? -6.430 1.493 -12.715 1.00 87.12 105 GLN A CA 1
ATOM 828 C C . GLN A 1 105 ? -6.933 2.083 -11.397 1.00 87.12 105 GLN A C 1
ATOM 830 O O . GLN A 1 105 ? -6.405 1.730 -10.339 1.00 87.12 105 GLN A O 1
ATOM 835 N N . PRO A 1 106 ? -7.980 2.926 -11.420 1.00 87.88 106 PRO A N 1
ATOM 836 C CA . PRO A 1 106 ? -8.615 3.416 -10.203 1.00 87.88 106 PRO A CA 1
ATOM 837 C C . PRO A 1 106 ? -8.963 2.271 -9.244 1.00 87.88 106 PRO A C 1
ATOM 839 O O . PRO A 1 106 ? -9.552 1.262 -9.634 1.00 87.88 106 PRO A O 1
ATOM 842 N N . MET A 1 107 ? -8.597 2.424 -7.970 1.00 90.75 107 MET A N 1
ATOM 843 C CA . MET A 1 107 ? -8.920 1.420 -6.959 1.00 90.75 107 MET A CA 1
ATOM 844 C C . MET A 1 107 ? -10.425 1.416 -6.650 1.00 90.75 107 MET A C 1
ATOM 846 O O . MET A 1 107 ? -11.059 2.473 -6.681 1.00 90.75 107 MET A O 1
ATOM 850 N N . PRO A 1 108 ? -10.998 0.262 -6.258 1.00 93.06 108 PRO A N 1
ATOM 851 C CA . PRO A 1 108 ? -12.368 0.208 -5.765 1.00 93.06 108 PRO A CA 1
ATOM 852 C C . PRO A 1 108 ? -12.582 1.159 -4.583 1.00 93.06 108 PRO A C 1
ATOM 854 O O . PRO A 1 108 ? -11.726 1.244 -3.697 1.00 93.06 108 PRO A O 1
ATOM 857 N N . LEU A 1 109 ? -13.757 1.796 -4.514 1.00 93.94 109 LEU A N 1
ATOM 858 C CA . LEU A 1 109 ? -14.091 2.755 -3.454 1.00 93.94 109 LEU A CA 1
ATOM 859 C C . LEU A 1 109 ? -13.886 2.166 -2.055 1.00 93.94 109 LEU A C 1
ATOM 861 O O . LEU A 1 109 ? -13.295 2.815 -1.206 1.00 93.94 109 LEU A O 1
ATOM 865 N N . VAL A 1 110 ? -14.271 0.905 -1.835 1.00 93.94 110 VAL A N 1
ATOM 866 C CA . VAL A 1 110 ? -14.066 0.220 -0.548 1.00 93.94 110 VAL A CA 1
ATOM 867 C C . VAL A 1 110 ? -12.594 0.179 -0.123 1.00 93.94 110 VAL A C 1
ATOM 869 O O . VAL A 1 110 ? -12.289 0.357 1.053 1.00 93.94 110 VAL A O 1
ATOM 872 N N . LYS A 1 111 ? -11.667 -0.006 -1.072 1.00 93.06 111 LYS A N 1
ATOM 873 C CA . LYS A 1 111 ? -10.226 -0.020 -0.800 1.00 93.06 111 LYS A CA 1
ATOM 874 C C . LYS A 1 111 ? -9.728 1.396 -0.505 1.00 93.06 111 LYS A C 1
ATOM 876 O O . LYS A 1 111 ? -8.969 1.574 0.440 1.00 93.06 111 LYS A O 1
ATOM 881 N N . LEU A 1 112 ? -10.199 2.399 -1.248 1.00 93.00 112 LEU A N 1
ATOM 882 C CA . LEU A 1 112 ? -9.879 3.809 -0.990 1.00 93.00 112 LEU A CA 1
ATOM 883 C C . LEU A 1 112 ? -10.378 4.265 0.387 1.00 93.00 112 LEU A C 1
ATOM 885 O O . LEU A 1 112 ? -9.610 4.828 1.163 1.00 93.00 112 LEU A O 1
ATOM 889 N N . SER A 1 113 ? -11.632 3.960 0.727 1.00 94.44 113 SER A N 1
ATOM 890 C CA . SER A 1 113 ? -12.212 4.238 2.042 1.00 94.44 113 SER A CA 1
ATOM 891 C C . SER A 1 113 ? -11.443 3.523 3.148 1.00 94.44 113 SER A C 1
ATOM 893 O O . SER A 1 113 ? -11.153 4.129 4.175 1.00 94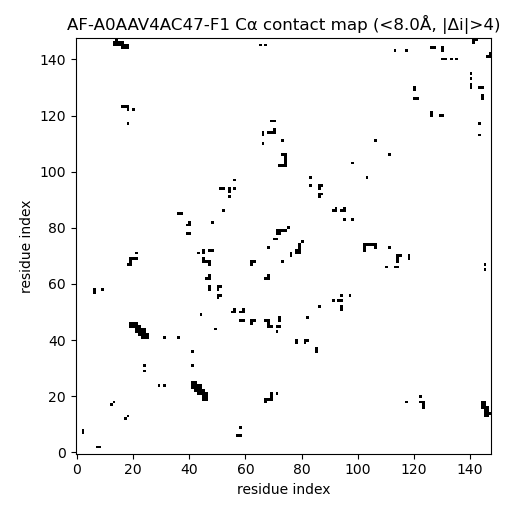.44 113 SER A O 1
ATOM 895 N N . PHE A 1 114 ? -11.052 2.264 2.929 1.00 94.25 114 PHE A N 1
ATOM 896 C CA . PHE A 1 114 ? -10.235 1.524 3.886 1.00 94.25 114 PHE A CA 1
ATOM 897 C C . PHE A 1 114 ? -8.881 2.200 4.126 1.00 94.25 114 PHE A C 1
ATOM 899 O O . PHE A 1 114 ? -8.496 2.384 5.278 1.00 94.25 114 PHE A O 1
ATOM 906 N N . VAL A 1 115 ? -8.179 2.617 3.067 1.00 92.94 115 VAL A N 1
ATOM 907 C CA . VAL A 1 115 ? -6.897 3.333 3.187 1.00 92.94 115 VAL A CA 1
ATOM 908 C C . VAL A 1 115 ? -7.075 4.658 3.925 1.00 92.94 115 VAL A C 1
ATOM 910 O O . VAL A 1 115 ? -6.293 4.954 4.826 1.00 92.94 115 VAL A O 1
ATOM 913 N N . ALA A 1 116 ? -8.122 5.424 3.608 1.00 93.31 116 ALA A N 1
ATOM 914 C CA . ALA A 1 116 ? -8.411 6.694 4.270 1.00 93.31 116 ALA A CA 1
ATOM 915 C C . ALA A 1 116 ? -8.692 6.516 5.773 1.00 93.31 116 ALA A C 1
ATOM 917 O O . ALA A 1 116 ? -8.085 7.198 6.597 1.00 93.31 116 ALA A O 1
ATOM 918 N N . VAL A 1 117 ? -9.551 5.559 6.143 1.00 93.62 117 VAL A N 1
ATOM 919 C CA . VAL A 1 117 ? -9.853 5.241 7.551 1.00 93.62 117 VAL A CA 1
ATOM 920 C C . VAL A 1 117 ? -8.608 4.721 8.268 1.00 93.62 117 VAL A C 1
ATOM 922 O O . VAL A 1 117 ? -8.287 5.170 9.365 1.00 93.62 117 VAL A O 1
ATOM 925 N N . SER A 1 118 ? -7.866 3.810 7.636 1.00 92.75 118 SER A N 1
ATOM 926 C CA . SER A 1 118 ? -6.629 3.258 8.188 1.00 92.75 118 SER A CA 1
ATOM 927 C C . SER A 1 118 ? -5.590 4.349 8.461 1.00 92.75 118 SER A C 1
ATOM 929 O O . SER A 1 118 ? -4.954 4.323 9.515 1.00 92.75 118 SER A O 1
ATOM 931 N N . ALA A 1 119 ? -5.443 5.321 7.559 1.00 90.50 119 ALA A N 1
ATOM 932 C CA . ALA A 1 119 ? -4.541 6.454 7.739 1.00 90.50 119 ALA A CA 1
ATOM 933 C C . ALA A 1 119 ? -5.011 7.398 8.859 1.00 90.50 119 ALA A C 1
ATOM 935 O O . ALA A 1 119 ? -4.197 7.820 9.678 1.00 90.50 119 ALA A O 1
ATOM 936 N N . ALA A 1 120 ? -6.316 7.676 8.949 1.00 91.56 120 ALA A N 1
ATOM 937 C CA . ALA A 1 120 ? -6.892 8.531 9.992 1.00 91.56 120 ALA A CA 1
ATOM 938 C C . ALA A 1 120 ? -6.728 7.951 11.411 1.00 91.56 120 ALA A C 1
ATOM 940 O O . ALA A 1 120 ? -6.617 8.695 12.381 1.00 91.56 120 ALA A O 1
ATOM 941 N N . LEU A 1 121 ? -6.660 6.623 11.537 1.00 90.31 121 LEU A N 1
ATOM 942 C CA . LEU A 1 121 ? -6.389 5.934 12.803 1.00 90.31 121 LEU A CA 1
ATOM 943 C C . LEU A 1 121 ? -4.936 6.077 13.288 1.00 90.31 121 LEU A C 1
ATOM 945 O O . LEU A 1 121 ? -4.641 5.701 14.425 1.00 90.31 121 LEU A O 1
ATOM 949 N N . GLY A 1 122 ? -4.036 6.611 12.461 1.00 83.94 122 GLY A N 1
ATOM 950 C CA . GLY A 1 122 ? -2.682 6.989 12.855 1.00 83.94 122 GLY A CA 1
ATOM 951 C C . GLY A 1 122 ? -1.760 5.824 13.231 1.00 83.94 122 GLY A C 1
ATOM 952 O O . GLY A 1 122 ? -1.962 4.671 12.834 1.00 83.94 122 GLY A O 1
ATOM 953 N N . GLU A 1 123 ? -0.721 6.164 13.995 1.00 80.62 123 GLU A N 1
ATOM 954 C CA . GLU A 1 123 ? 0.410 5.296 14.343 1.00 80.62 123 GLU A CA 1
ATOM 955 C C . GLU A 1 123 ? 0.025 4.040 15.149 1.00 80.62 123 GLU A C 1
ATOM 957 O O . GLU A 1 123 ? -1.014 4.032 15.804 1.00 80.62 123 GLU A O 1
ATOM 962 N N . PRO A 1 124 ? 0.862 2.982 15.173 1.00 80.38 124 PRO A N 1
ATOM 963 C CA . PRO A 1 124 ? 0.569 1.733 15.882 1.00 80.38 124 PRO A CA 1
ATOM 964 C C . PRO A 1 124 ? 0.288 1.911 17.380 1.00 80.38 124 PRO A C 1
ATOM 966 O O . PRO A 1 124 ? -0.542 1.192 17.938 1.00 80.38 124 PRO A O 1
ATOM 969 N N . ALA A 1 125 ? 0.933 2.884 18.033 1.00 83.94 125 ALA A N 1
ATOM 970 C CA . ALA A 1 125 ? 0.703 3.179 19.443 1.00 83.94 125 ALA A CA 1
ATOM 971 C C . ALA A 1 125 ? -0.745 3.660 19.673 1.00 83.94 125 ALA A C 1
ATOM 973 O O . ALA A 1 125 ? -1.197 4.658 19.101 1.00 83.94 125 ALA A O 1
ATOM 974 N N . GLY A 1 126 ? -1.495 2.911 20.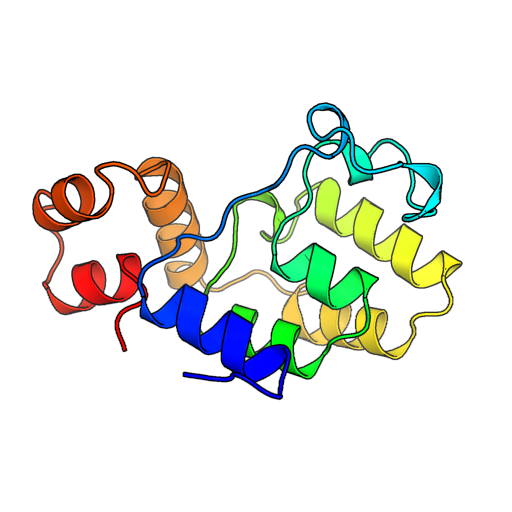488 1.00 86.38 126 GLY A N 1
ATOM 975 C CA . GLY A 1 126 ? -2.913 3.174 20.765 1.00 86.38 126 GLY A CA 1
ATOM 976 C C . GLY A 1 126 ? -3.856 2.909 19.583 1.00 86.38 126 GLY A C 1
ATOM 977 O O . GLY A 1 126 ? -5.040 3.225 19.665 1.00 86.38 126 GLY A O 1
ATOM 978 N N . ARG A 1 127 ? -3.370 2.331 18.473 1.00 89.50 127 ARG A N 1
ATOM 979 C CA . ARG A 1 127 ? -4.209 2.051 17.299 1.00 89.50 127 ARG A CA 1
ATOM 980 C C . ARG A 1 127 ? -5.318 1.060 17.609 1.00 89.50 127 ARG A C 1
ATOM 982 O O . ARG A 1 127 ? -6.435 1.251 17.146 1.00 89.50 127 ARG A O 1
ATOM 989 N N . GLU A 1 128 ? -5.009 0.011 18.369 1.00 91.19 128 GLU A N 1
ATOM 990 C CA . GLU A 1 128 ? -5.992 -1.018 18.713 1.00 91.19 128 GLU A CA 1
ATOM 991 C C . GLU A 1 128 ? -7.187 -0.428 19.454 1.00 91.19 128 GLU A C 1
ATOM 993 O O . GLU A 1 128 ? -8.322 -0.641 19.040 1.00 91.19 128 GLU A O 1
ATOM 998 N N . GLU A 1 129 ? -6.930 0.393 20.467 1.00 92.75 129 GLU A N 1
ATOM 999 C CA . GLU A 1 129 ? -7.967 1.121 21.193 1.00 92.75 129 GLU A CA 1
ATOM 1000 C C . GLU A 1 129 ? -8.778 2.029 20.258 1.00 92.75 129 GLU A C 1
ATOM 1002 O O . GLU A 1 129 ? -10.005 1.947 20.234 1.00 92.75 129 GLU A O 1
ATOM 1007 N N . ARG A 1 130 ? -8.113 2.830 19.411 1.00 93.94 130 ARG A N 1
ATOM 1008 C CA . ARG A 1 130 ? -8.801 3.702 18.443 1.00 93.94 130 ARG A CA 1
ATOM 1009 C C . ARG A 1 130 ? -9.688 2.922 17.474 1.00 93.94 130 ARG A C 1
ATOM 1011 O O . ARG A 1 130 ? -10.789 3.372 17.182 1.00 93.94 130 ARG A O 1
ATOM 1018 N N . VAL A 1 131 ? -9.237 1.761 16.998 1.00 93.88 131 VAL A N 1
ATOM 1019 C CA . VAL A 1 131 ? -10.023 0.883 16.118 1.00 93.88 131 VAL A CA 1
ATOM 1020 C C . VAL A 1 131 ? -11.217 0.283 16.858 1.00 93.88 131 VAL A C 1
ATOM 1022 O O . VAL A 1 131 ? -12.325 0.291 16.326 1.00 93.88 131 VAL A O 1
ATOM 1025 N N . ARG A 1 132 ? -11.017 -0.216 18.082 1.00 93.88 132 ARG A N 1
ATOM 1026 C CA . ARG A 1 132 ? -12.089 -0.804 18.903 1.00 93.88 132 ARG A CA 1
ATOM 1027 C C . ARG A 1 132 ? -13.144 0.226 19.307 1.00 93.88 132 ARG A C 1
ATOM 1029 O O . ARG A 1 132 ? -14.314 -0.123 19.398 1.00 93.88 132 ARG A O 1
ATOM 1036 N N . ASN A 1 133 ? -12.744 1.487 19.454 1.00 94.44 133 ASN A N 1
ATOM 1037 C CA . ASN A 1 133 ? -13.638 2.612 19.721 1.00 94.44 133 ASN A CA 1
ATOM 1038 C C . ASN A 1 133 ? -14.380 3.120 18.472 1.00 94.44 133 ASN A C 1
ATOM 1040 O O . ASN A 1 133 ? -15.191 4.041 18.574 1.00 94.44 133 ASN A O 1
ATOM 1044 N N . THR A 1 134 ? -14.135 2.548 17.287 1.00 92.94 134 THR A N 1
ATOM 1045 C CA . THR A 1 134 ? -14.960 2.854 16.112 1.00 92.94 134 THR A CA 1
ATOM 1046 C C . THR A 1 134 ? -16.326 2.178 16.215 1.00 92.94 134 THR A C 1
ATOM 1048 O O . THR A 1 134 ? -16.460 1.072 16.731 1.00 92.94 134 THR A O 1
ATOM 1051 N N . THR A 1 135 ? -17.350 2.794 15.627 1.00 95.19 135 THR A N 1
ATOM 1052 C CA . THR A 1 135 ? -18.689 2.195 15.481 1.00 95.19 135 THR A CA 1
ATOM 1053 C C . THR A 1 135 ? -18.770 1.185 14.327 1.00 95.19 135 THR A C 1
ATOM 1055 O O . THR A 1 135 ? -19.859 0.793 13.907 1.00 95.19 135 THR A O 1
ATOM 1058 N N . LEU A 1 136 ? -17.623 0.765 13.779 1.00 94.19 136 LEU A N 1
ATOM 1059 C CA . LEU A 1 136 ? -17.560 -0.175 12.666 1.00 94.19 136 LEU A CA 1
ATOM 1060 C C . LEU A 1 136 ? -17.825 -1.613 13.140 1.00 94.19 136 LEU A C 1
ATOM 1062 O O . LEU A 1 136 ? -17.436 -1.970 14.251 1.00 94.19 136 LEU A O 1
ATOM 1066 N N . PRO A 1 137 ? -18.406 -2.475 12.285 1.00 95.12 137 PRO A N 1
ATOM 1067 C CA . PRO A 1 137 ? -18.523 -3.904 12.555 1.00 95.12 137 PRO A CA 1
ATOM 1068 C C . PRO A 1 137 ? -17.180 -4.556 12.904 1.00 95.12 137 PRO A C 1
ATOM 1070 O O . PRO A 1 137 ? -16.154 -4.217 12.309 1.00 95.12 137 PRO A O 1
ATOM 1073 N N . ALA A 1 138 ? -17.202 -5.562 13.786 1.00 92.56 138 ALA A N 1
ATOM 1074 C CA . ALA A 1 138 ? -16.005 -6.273 14.253 1.00 92.56 138 ALA A CA 1
ATOM 1075 C C . ALA A 1 138 ? -15.114 -6.781 13.105 1.00 92.56 138 ALA A C 1
ATOM 1077 O O . ALA A 1 138 ? -13.901 -6.630 13.154 1.00 92.56 138 ALA A O 1
ATOM 1078 N N . ILE A 1 139 ? -15.718 -7.266 12.016 1.00 91.69 139 ILE A N 1
ATOM 1079 C CA . ILE A 1 139 ? -14.992 -7.734 10.825 1.00 91.69 139 ILE A CA 1
ATOM 1080 C C . ILE A 1 139 ? -14.135 -6.616 10.205 1.00 91.69 139 ILE A C 1
ATOM 1082 O O . ILE A 1 139 ? -13.009 -6.856 9.770 1.00 91.69 139 ILE A O 1
ATOM 1086 N N . LEU A 1 140 ? -14.644 -5.380 10.159 1.00 92.19 140 LEU A N 1
ATOM 1087 C CA . LEU A 1 140 ? -13.888 -4.235 9.643 1.00 92.19 140 LEU A CA 1
ATOM 1088 C C . LEU A 1 140 ? -12.847 -3.750 10.650 1.00 92.19 140 LEU A C 1
ATOM 1090 O O . LEU A 1 140 ? -11.760 -3.355 10.237 1.00 92.19 140 LEU A O 1
ATOM 1094 N N . GLN A 1 141 ? -13.149 -3.819 11.948 1.00 93.44 141 GLN A N 1
ATOM 1095 C CA . GLN A 1 141 ? -12.178 -3.524 13.000 1.00 93.44 141 GLN A CA 1
ATOM 1096 C C . GLN A 1 141 ? -10.981 -4.477 12.927 1.00 93.44 141 GLN A C 1
ATOM 1098 O O . GLN A 1 141 ? -9.843 -4.027 12.838 1.00 93.44 141 GLN A O 1
ATOM 1103 N N . ASP A 1 142 ? -11.220 -5.787 12.876 1.00 91.31 142 ASP A N 1
ATOM 1104 C CA . ASP A 1 142 ? -10.154 -6.788 12.796 1.00 91.31 142 ASP A CA 1
ATOM 1105 C C . ASP A 1 142 ? -9.346 -6.631 11.500 1.00 91.31 142 ASP A C 1
ATOM 1107 O O . ASP A 1 142 ? -8.115 -6.694 11.516 1.00 91.31 142 ASP A O 1
ATOM 1111 N N . LYS A 1 143 ? -10.014 -6.275 10.393 1.00 90.38 143 LYS A N 1
ATOM 1112 C CA . LYS A 1 143 ? -9.341 -5.928 9.138 1.00 90.38 143 LYS A CA 1
ATOM 1113 C C . LYS A 1 143 ? -8.473 -4.667 9.248 1.00 90.38 143 LYS A C 1
ATOM 1115 O O . LYS A 1 143 ? -7.377 -4.653 8.703 1.00 90.38 143 LYS A O 1
ATOM 1120 N N . LEU A 1 144 ? -8.903 -3.633 9.976 1.00 90.88 144 LEU A N 1
ATOM 1121 C CA . LEU A 1 144 ? -8.114 -2.413 10.246 1.00 90.88 144 LEU A CA 1
ATOM 1122 C C . LEU A 1 144 ? -6.931 -2.646 11.201 1.00 90.88 144 LEU A C 1
ATOM 1124 O O . LEU A 1 144 ? -5.987 -1.844 11.224 1.00 90.88 144 LEU A O 1
ATOM 1128 N N . LEU A 1 145 ? -6.989 -3.739 11.966 1.00 89.69 145 LEU A N 1
ATOM 1129 C CA . LEU A 1 145 ? -5.888 -4.286 12.757 1.00 89.69 145 LEU A CA 1
ATOM 1130 C C . LEU A 1 145 ? -5.027 -5.272 11.966 1.00 89.69 145 LEU A C 1
ATOM 1132 O O . LEU A 1 145 ? -4.072 -5.795 12.529 1.00 89.69 145 LEU A O 1
ATOM 1136 N N . PHE A 1 146 ? -5.354 -5.534 10.697 1.00 85.44 146 PHE A N 1
ATOM 1137 C CA . PHE A 1 146 ? -4.675 -6.513 9.846 1.00 85.44 146 PHE A CA 1
ATOM 1138 C C . PHE A 1 146 ? -4.594 -7.913 10.483 1.00 85.44 146 PHE A C 1
ATOM 1140 O O . PHE A 1 146 ? -3.659 -8.674 10.231 1.00 85.44 146 PHE A O 1
ATOM 1147 N N . ARG A 1 147 ? -5.591 -8.249 11.317 1.00 80.56 147 ARG A N 1
ATOM 1148 C CA . ARG A 1 147 ? -5.769 -9.569 11.925 1.00 80.56 147 ARG A CA 1
ATOM 1149 C C . ARG A 1 147 ? -6.640 -10.401 10.982 1.00 80.56 147 ARG A C 1
ATOM 1151 O O . ARG A 1 147 ? -7.784 -10.037 10.704 1.00 80.56 147 ARG A O 1
ATOM 1158 N N . HIS A 1 148 ? -6.067 -11.478 10.455 1.00 64.81 148 HIS A N 1
ATOM 1159 C CA . HIS A 1 148 ? -6.699 -12.428 9.540 1.00 64.81 148 HIS A CA 1
ATOM 1160 C C . HIS A 1 148 ? -6.456 -13.848 10.030 1.00 64.81 148 HIS A C 1
ATOM 1162 O O . HIS A 1 148 ? -5.319 -14.107 10.490 1.00 64.81 148 HIS A O 1
#

Mean predicted aligned error: 6.75 Å

Solvent-accessible surface area (backbone atoms only — not comparable to full-atom values): 8674 Å² total; per-residue (Å²): 134,89,76,92,44,74,59,60,45,52,51,50,45,34,53,72,37,55,64,66,57,65,45,44,45,82,79,41,94,61,62,66,80,80,51,90,62,61,77,78,58,38,58,56,38,35,63,48,56,48,24,43,78,67,61,37,56,74,50,31,52,51,30,62,75,69,64,48,48,41,76,59,71,40,66,87,31,71,56,50,58,52,51,51,54,48,32,59,74,70,69,35,62,69,42,44,50,51,42,54,73,71,49,67,56,83,71,57,66,70,58,52,52,48,34,51,53,50,56,72,55,55,59,64,81,67,26,65,59,56,44,68,71,42,94,61,57,67,72,58,36,37,51,72,40,43,48,127

Sequence (148 aa):
MIVRDERQMVQLMVTRGMAPLCVDVKRTNFSASMWRVNDSLKQTLSPLATALLLGRLAIAQYLINNWFLTPADVVGSPFLRELRNELGRSSRAASLRFMDEHLSQPMPLVKLSFVAVSAALGEPAGREERVRNTTLPAILQDKLLFRH

Organism: NCBI:txid259542

pLDDT: mean 83.38, std 12.67, range [47.09, 95.19]

Radius of gyration: 15.6 Å; Cα contacts (8 Å, |Δi|>4): 158; chains: 1; bounding box: 43×31×37 Å

Foldseek 3Di:
DDDPDPLVVLVVCLQQQFAWAWDQQVPDPPPVVVQPADPVLNGTHTPLLVCLSVLVVVNNVVCLVLLRDAPCLAAPHPNLVSSLVRCVVVVVVVSNVVCCVRRVDHDPPVSVVLNVVLVVCDGPVCSLVSLVPDPDPPVSSCSSSSND